Protein AF-A0A832Z997-F1 (afdb_monomer_lite)

Secondary structure (DSSP, 8-state):
-----HHHHHHHHHHHHHHHHTTTS-SSHHHHHHHHHHTHHHHSS---HHHHHHHHHHHHHHHHHHHHHHHH--

Radius of gyration: 13.53 Å; chains: 1; bounding box: 17×43×34 Å

Foldseek 3Di:
DPPDPVLLVQLLVQLLVQCVVPVVQDDDLVSSQVSCVVVVVSSVHPDDSVSSVSSVVVVVVVVVVVVVVVVVVD

pLDDT: mean 84.8, std 14.13, range [46.59, 95.75]

Sequence (74 aa):
MDYWDPRLLSAVDKAVEILLEHMGEWEDEVDAYWLLRKYEDKVGVPVTYDIVEEAVARIKARMSKKHAVGIVEA

Structure (mmCIF, N/CA/C/O backbone):
data_AF-A0A832Z997-F1
#
_entry.id   AF-A0A832Z997-F1
#
loop_
_atom_site.group_PDB
_atom_site.id
_atom_site.type_symbol
_atom_site.label_atom_id
_atom_site.label_alt_id
_atom_site.label_comp_id
_atom_site.label_asym_id
_atom_site.label_entity_id
_atom_site.label_seq_id
_atom_site.pdbx_PDB_ins_code
_atom_site.Cartn_x
_atom_site.Cartn_y
_atom_site.Cartn_z
_atom_site.occupancy
_atom_site.B_iso_or_equiv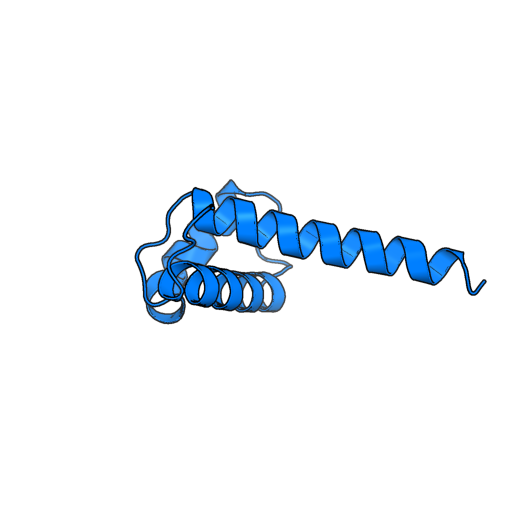
_atom_site.auth_seq_id
_atom_site.auth_comp_id
_atom_site.auth_asym_id
_atom_site.auth_atom_id
_atom_site.pdbx_PDB_model_num
ATOM 1 N N . MET A 1 1 ? 10.204 -1.269 -23.463 1.00 46.59 1 MET A N 1
ATOM 2 C CA . MET A 1 1 ? 8.733 -1.147 -23.437 1.00 46.59 1 MET A CA 1
ATOM 3 C C . MET A 1 1 ? 8.306 -1.982 -22.253 1.00 46.59 1 MET A C 1
ATOM 5 O O . MET A 1 1 ? 8.066 -3.170 -22.410 1.00 46.59 1 MET A O 1
ATOM 9 N N . ASP A 1 2 ? 8.398 -1.403 -21.059 1.00 54.72 2 ASP A N 1
ATOM 10 C CA . ASP A 1 2 ? 8.061 -2.083 -19.812 1.00 54.72 2 ASP A CA 1
ATOM 11 C C . ASP A 1 2 ? 6.560 -2.345 -19.824 1.00 54.72 2 ASP A C 1
ATOM 13 O O . ASP A 1 2 ? 5.744 -1.438 -19.663 1.00 54.72 2 ASP A O 1
ATOM 17 N N . TYR A 1 3 ? 6.201 -3.577 -20.175 1.00 55.97 3 TYR A N 1
ATOM 18 C CA . TYR A 1 3 ? 4.822 -4.024 -20.265 1.00 55.97 3 TYR A CA 1
ATOM 19 C C . TYR A 1 3 ? 4.331 -4.223 -18.836 1.00 55.97 3 TYR A C 1
ATOM 21 O O . TYR A 1 3 ? 4.353 -5.329 -18.301 1.00 55.97 3 TYR A O 1
ATOM 29 N N . TRP A 1 4 ? 3.983 -3.122 -18.175 1.00 63.03 4 TRP A N 1
ATOM 30 C CA . TRP A 1 4 ? 3.390 -3.207 -16.856 1.00 63.03 4 TRP A CA 1
ATOM 31 C C . TRP A 1 4 ? 2.018 -3.845 -17.007 1.00 63.03 4 TRP A C 1
ATOM 33 O O . TRP A 1 4 ? 1.159 -3.336 -17.731 1.00 63.03 4 TRP A O 1
ATOM 43 N N . ASP A 1 5 ? 1.841 -4.997 -16.365 1.00 78.38 5 ASP A N 1
ATOM 44 C CA . ASP A 1 5 ? 0.569 -5.697 -16.375 1.00 78.38 5 ASP A CA 1
ATOM 45 C C . ASP A 1 5 ? -0.503 -4.740 -15.816 1.00 78.38 5 ASP A C 1
ATOM 47 O O . ASP A 1 5 ? -0.333 -4.209 -14.713 1.00 78.38 5 ASP A O 1
ATOM 51 N N . PRO A 1 6 ? -1.597 -4.467 -16.547 1.00 80.94 6 PRO A N 1
ATOM 52 C CA . PRO A 1 6 ? -2.632 -3.543 -16.088 1.00 80.94 6 PRO A CA 1
ATOM 53 C C . PRO A 1 6 ? -3.241 -3.967 -14.743 1.00 80.94 6 PRO A C 1
ATOM 55 O O . PRO A 1 6 ? -3.726 -3.119 -13.994 1.00 80.94 6 PRO A O 1
ATOM 58 N N . ARG A 1 7 ? -3.172 -5.260 -14.394 1.00 82.31 7 ARG A N 1
ATOM 59 C CA . ARG A 1 7 ? -3.572 -5.759 -13.072 1.00 82.31 7 ARG A CA 1
ATOM 60 C C . ARG A 1 7 ? -2.613 -5.303 -11.982 1.00 82.31 7 ARG A C 1
ATOM 62 O O . ARG A 1 7 ? -3.068 -4.932 -10.907 1.00 82.31 7 ARG A O 1
ATOM 69 N N . LEU A 1 8 ? -1.312 -5.291 -12.267 1.00 84.50 8 LEU A N 1
ATOM 70 C CA . LEU A 1 8 ? -0.297 -4.815 -11.332 1.00 84.50 8 LEU A CA 1
ATOM 71 C C . LEU A 1 8 ? -0.445 -3.310 -11.100 1.00 84.50 8 LEU A C 1
ATOM 73 O O . LEU A 1 8 ? -0.408 -2.863 -9.959 1.00 84.50 8 LEU A O 1
ATOM 77 N N . LEU A 1 9 ? -0.705 -2.539 -12.160 1.00 87.69 9 LEU A N 1
ATOM 78 C CA . LEU A 1 9 ? -0.956 -1.103 -12.032 1.00 87.69 9 LEU A CA 1
ATOM 79 C C . LEU A 1 9 ? -2.180 -0.826 -11.142 1.00 87.69 9 LEU A C 1
ATOM 81 O O . LEU A 1 9 ? -2.105 -0.018 -10.219 1.00 87.69 9 LEU A O 1
ATOM 85 N N . SER A 1 10 ? -3.277 -1.557 -11.371 1.00 90.75 10 SER A N 1
ATOM 86 C CA . SER A 1 10 ? -4.484 -1.452 -10.547 1.00 90.75 10 SER A CA 1
ATOM 87 C C . SER A 1 10 ? -4.242 -1.876 -9.095 1.00 90.75 10 SER A C 1
ATOM 89 O O . SER A 1 10 ? -4.823 -1.280 -8.190 1.00 90.75 10 SER A O 1
ATOM 91 N N . ALA A 1 11 ? -3.415 -2.896 -8.863 1.00 92.25 11 ALA A N 1
ATOM 92 C CA . ALA A 1 11 ? -3.054 -3.348 -7.524 1.00 92.25 11 ALA A CA 1
ATOM 93 C C . ALA A 1 11 ? -2.221 -2.303 -6.774 1.00 92.25 11 ALA A C 1
ATOM 95 O O . ALA A 1 11 ? -2.462 -2.052 -5.597 1.00 92.25 11 ALA A O 1
ATOM 96 N N . VAL A 1 12 ? -1.285 -1.648 -7.463 1.00 94.31 12 VAL A N 1
ATOM 97 C CA . VAL A 1 12 ? -0.507 -0.535 -6.910 1.00 94.31 12 VAL A CA 1
ATOM 98 C C . VAL A 1 12 ? -1.422 0.628 -6.535 1.00 94.31 12 VAL A C 1
ATOM 100 O O . VAL A 1 12 ? -1.280 1.176 -5.447 1.00 94.31 12 VAL A O 1
ATOM 103 N N . ASP A 1 13 ? -2.386 0.994 -7.382 1.00 94.06 13 ASP A N 1
ATOM 104 C CA . ASP A 1 13 ? -3.323 2.075 -7.055 1.00 94.06 13 ASP A CA 1
ATOM 105 C C . ASP A 1 13 ? -4.169 1.737 -5.815 1.00 94.06 13 ASP A C 1
ATOM 107 O O . ASP A 1 13 ? -4.280 2.562 -4.909 1.00 94.06 13 ASP A O 1
ATOM 111 N N . LYS A 1 14 ? -4.662 0.497 -5.710 1.00 95.12 14 LYS A N 1
ATOM 112 C CA . LYS A 1 14 ? -5.350 -0.012 -4.509 1.00 95.12 14 LYS A CA 1
ATOM 113 C C . LYS A 1 14 ? -4.460 0.026 -3.267 1.00 95.12 14 LYS A C 1
ATOM 115 O O . LYS A 1 14 ? -4.903 0.440 -2.198 1.00 95.12 14 LYS A O 1
ATOM 120 N N . ALA A 1 15 ? -3.207 -0.403 -3.398 1.00 95.19 15 ALA A N 1
ATOM 121 C CA . ALA A 1 15 ? -2.241 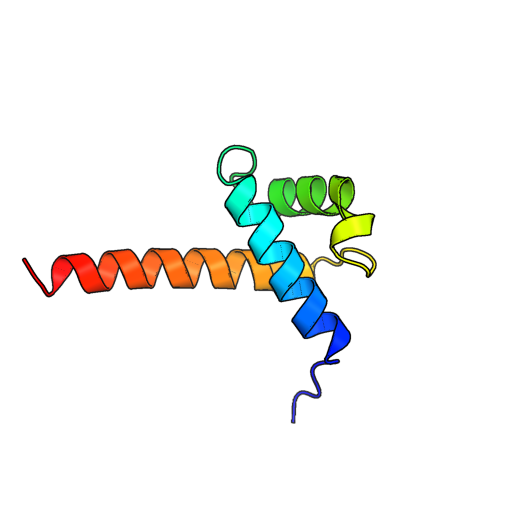-0.376 -2.309 1.00 95.19 15 ALA A CA 1
ATOM 122 C C . ALA A 1 15 ? -1.985 1.061 -1.832 1.00 95.19 15 ALA A C 1
ATOM 124 O O . ALA A 1 15 ? -1.964 1.313 -0.630 1.00 95.19 15 ALA A O 1
ATOM 125 N N . VAL A 1 16 ? -1.874 2.020 -2.757 1.00 95.75 16 VAL A N 1
ATOM 126 C CA . VAL A 1 16 ? -1.745 3.446 -2.430 1.00 95.75 16 VAL A CA 1
ATOM 127 C C . VAL A 1 16 ? -2.955 3.954 -1.647 1.00 95.75 16 VAL A C 1
ATOM 129 O O . VAL A 1 16 ? -2.768 4.675 -0.671 1.00 95.75 16 VAL A O 1
ATOM 132 N N . GLU A 1 17 ? -4.178 3.598 -2.049 1.00 95.50 17 GLU A N 1
ATOM 133 C CA . GLU A 1 17 ? -5.396 3.984 -1.323 1.00 95.50 17 GLU A CA 1
ATOM 134 C C . GLU A 1 17 ? -5.368 3.473 0.122 1.00 95.50 17 GLU A C 1
ATOM 136 O O . GLU A 1 17 ? -5.484 4.272 1.048 1.00 95.50 17 GLU A O 1
ATOM 141 N N . ILE A 1 18 ? -5.100 2.178 0.314 1.00 95.50 18 ILE A N 1
ATOM 142 C CA . ILE A 1 18 ? -5.038 1.549 1.642 1.00 95.50 18 ILE A CA 1
ATOM 143 C C . ILE A 1 18 ? -3.961 2.217 2.505 1.00 95.50 18 ILE A C 1
ATOM 145 O O . ILE A 1 18 ? -4.221 2.605 3.642 1.00 95.50 18 ILE A O 1
ATOM 149 N N . L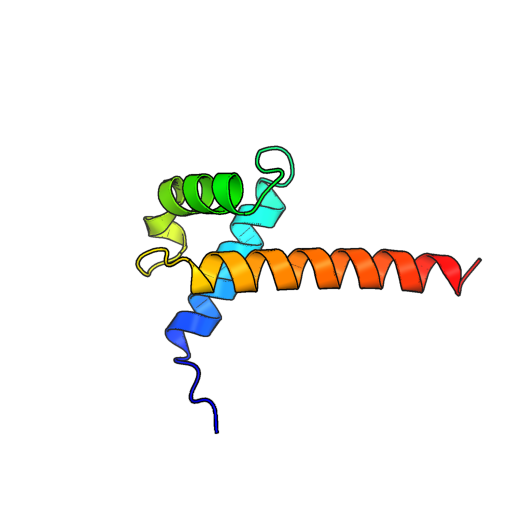EU A 1 19 ? -2.750 2.396 1.974 1.00 94.62 19 LEU A N 1
ATOM 150 C CA . LEU A 1 19 ? -1.665 3.041 2.713 1.00 94.62 19 LEU A CA 1
ATOM 151 C C . LEU A 1 19 ? -1.996 4.497 3.075 1.00 94.62 19 LEU A C 1
ATOM 153 O O . LEU A 1 19 ? -1.602 4.962 4.141 1.00 94.62 19 LEU A O 1
ATOM 157 N N . LEU A 1 20 ? -2.722 5.230 2.229 1.00 93.62 20 LEU A N 1
ATOM 158 C CA . LEU A 1 20 ? -3.150 6.597 2.539 1.00 93.62 20 LEU A CA 1
ATOM 159 C C . LEU A 1 20 ? -4.251 6.644 3.602 1.00 93.62 20 LEU A C 1
ATOM 161 O O . LEU A 1 20 ? -4.202 7.516 4.468 1.00 93.62 20 LEU A O 1
ATOM 165 N N . GLU A 1 21 ? -5.216 5.724 3.561 1.00 94.75 21 GLU A N 1
ATOM 166 C CA . GLU A 1 21 ? -6.253 5.594 4.595 1.00 94.75 21 GLU A CA 1
ATOM 167 C C . GLU A 1 21 ? -5.644 5.284 5.971 1.00 94.75 21 GLU A C 1
ATOM 169 O O . GLU A 1 21 ? -6.138 5.751 6.995 1.00 94.75 21 GLU A O 1
ATOM 174 N N . HIS A 1 22 ? -4.530 4.554 5.975 1.00 94.12 22 HIS A N 1
ATOM 175 C CA . HIS A 1 22 ? -3.841 4.070 7.165 1.00 94.12 22 HIS A CA 1
ATOM 176 C C . HIS A 1 22 ? -2.470 4.736 7.373 1.00 94.12 22 HIS A C 1
ATOM 178 O O . HIS A 1 22 ? -1.576 4.132 7.955 1.00 94.12 22 HIS A O 1
ATOM 184 N N . MET A 1 23 ? -2.275 5.981 6.920 1.00 87.75 23 MET A N 1
ATOM 185 C CA . MET A 1 23 ? -0.960 6.654 6.928 1.00 87.75 23 MET A CA 1
ATOM 186 C C . MET A 1 23 ? -0.317 6.788 8.326 1.00 87.75 23 MET A C 1
ATOM 188 O O . MET A 1 23 ? 0.880 7.013 8.432 1.00 87.75 23 MET A O 1
ATOM 192 N N . GLY A 1 24 ? -1.096 6.658 9.403 1.00 90.19 24 GLY A N 1
ATOM 193 C CA . GLY A 1 24 ? -0.585 6.642 10.779 1.00 90.19 24 GLY A CA 1
ATOM 194 C C . GLY A 1 24 ? -0.218 5.255 11.320 1.00 90.19 24 GLY A C 1
ATOM 195 O O . GLY A 1 24 ? 0.191 5.159 12.470 1.00 90.19 24 GLY A O 1
ATOM 196 N N . GLU A 1 25 ? -0.410 4.187 10.542 1.00 91.44 25 GLU A N 1
ATOM 197 C CA . GLU A 1 25 ? -0.174 2.792 10.952 1.00 91.44 25 GLU A CA 1
ATOM 198 C C . GLU A 1 25 ? 1.068 2.168 10.303 1.00 91.44 25 GLU A C 1
ATOM 200 O O . GLU A 1 25 ? 1.371 1.002 10.556 1.00 91.44 25 GLU A O 1
ATOM 205 N N . TRP A 1 26 ? 1.774 2.919 9.459 1.00 94.62 26 TRP A N 1
ATOM 206 C CA . TRP A 1 26 ? 3.031 2.499 8.853 1.00 94.62 26 TRP A CA 1
ATOM 207 C C . TRP A 1 26 ? 3.995 3.680 8.771 1.00 94.62 26 TRP A C 1
ATOM 209 O O . TRP A 1 26 ? 3.597 4.790 8.421 1.00 94.62 26 TRP A O 1
ATOM 219 N N . GLU A 1 27 ? 5.264 3.430 9.083 1.00 91.19 27 GLU A N 1
ATOM 220 C CA . GLU A 1 27 ? 6.329 4.440 8.999 1.00 91.19 27 GLU A CA 1
ATOM 221 C C . GLU A 1 27 ? 7.328 4.092 7.885 1.00 91.19 27 GLU A C 1
ATOM 223 O O . GLU A 1 27 ? 7.796 4.970 7.155 1.00 91.19 27 GLU A O 1
ATOM 228 N N . ASP A 1 28 ? 7.563 2.793 7.679 1.00 91.88 28 ASP A N 1
ATOM 229 C CA . ASP A 1 28 ? 8.526 2.261 6.718 1.00 91.88 28 ASP A CA 1
ATOM 230 C C . ASP A 1 28 ? 7.900 1.241 5.747 1.00 91.88 28 ASP A C 1
ATOM 232 O O . ASP A 1 28 ? 6.754 0.809 5.880 1.00 91.88 28 ASP A O 1
ATOM 236 N N . GLU A 1 29 ? 8.681 0.808 4.754 1.00 92.56 29 GLU A N 1
ATOM 237 C CA . GLU A 1 29 ? 8.252 -0.160 3.730 1.00 92.56 29 GLU A CA 1
ATOM 238 C C . GLU A 1 29 ? 7.902 -1.535 4.316 1.00 92.56 29 GLU A C 1
ATOM 240 O O . GLU A 1 29 ? 7.030 -2.231 3.798 1.00 92.56 29 GLU A O 1
ATOM 245 N N . VAL A 1 30 ? 8.542 -1.923 5.422 1.00 93.81 30 VAL A N 1
ATOM 246 C CA . VAL A 1 30 ? 8.244 -3.183 6.119 1.00 93.81 30 VAL A CA 1
ATOM 247 C C . VAL A 1 30 ? 6.857 -3.135 6.758 1.00 93.81 30 VAL A C 1
ATOM 249 O O . VAL A 1 30 ? 6.085 -4.085 6.615 1.00 93.81 30 VAL A O 1
ATOM 252 N N . ASP A 1 31 ? 6.507 -2.029 7.410 1.00 94.81 31 ASP A N 1
ATOM 253 C CA . ASP A 1 31 ? 5.178 -1.855 7.999 1.00 94.81 31 ASP A CA 1
ATOM 254 C C . ASP A 1 31 ? 4.111 -1.773 6.914 1.00 94.81 31 ASP A C 1
ATOM 256 O O . ASP A 1 31 ? 3.081 -2.442 7.006 1.00 94.81 31 ASP A O 1
ATOM 260 N N . ALA A 1 32 ? 4.395 -1.029 5.839 1.00 95.00 32 ALA A N 1
ATOM 261 C CA . ALA A 1 32 ? 3.536 -0.953 4.666 1.00 95.00 32 ALA A CA 1
ATOM 262 C C . ALA A 1 32 ? 3.279 -2.347 4.070 1.00 95.00 32 ALA A C 1
ATOM 264 O O . ALA A 1 32 ? 2.139 -2.673 3.738 1.00 95.00 32 ALA A O 1
ATOM 265 N N . TYR A 1 33 ? 4.302 -3.205 3.999 1.00 95.19 33 TYR A N 1
ATOM 266 C CA . TYR A 1 33 ? 4.154 -4.586 3.541 1.00 95.19 33 TYR A CA 1
ATOM 267 C C . TYR A 1 33 ? 3.209 -5.397 4.432 1.00 95.19 33 TYR A C 1
ATOM 269 O O . TYR A 1 33 ? 2.290 -6.047 3.929 1.00 95.19 33 TYR A O 1
ATOM 277 N N . TRP A 1 34 ? 3.381 -5.342 5.755 1.00 94.94 34 TRP A N 1
ATOM 278 C CA . TRP A 1 34 ? 2.508 -6.069 6.680 1.00 94.94 34 TRP A CA 1
ATOM 279 C C . TRP A 1 34 ? 1.081 -5.527 6.697 1.00 94.94 34 TRP A C 1
ATOM 281 O O . TRP A 1 34 ? 0.129 -6.304 6.799 1.00 94.94 34 TRP A O 1
ATOM 291 N N . LEU A 1 35 ? 0.922 -4.214 6.571 1.00 94.94 35 LEU A N 1
ATOM 292 C CA . LEU A 1 35 ? -0.370 -3.556 6.462 1.00 94.94 35 LEU A CA 1
ATOM 293 C C . LEU A 1 35 ? -1.093 -3.995 5.184 1.00 94.94 35 LEU A C 1
ATOM 295 O O . LEU A 1 35 ? -2.233 -4.447 5.250 1.00 94.94 35 LEU A O 1
ATOM 299 N N . LEU A 1 36 ? -0.415 -3.965 4.037 1.00 95.31 36 LEU A N 1
ATOM 300 C CA . LEU A 1 36 ? -0.981 -4.419 2.769 1.00 95.31 36 LEU A CA 1
ATOM 301 C C . LEU A 1 36 ? -1.304 -5.913 2.784 1.00 95.31 36 LEU A C 1
ATOM 303 O O . LEU A 1 36 ? -2.354 -6.295 2.284 1.00 95.31 36 LEU A O 1
ATOM 307 N N . ARG A 1 37 ? -0.484 -6.751 3.429 1.00 93.94 37 ARG A N 1
ATOM 308 C CA . ARG A 1 37 ? -0.782 -8.181 3.635 1.00 93.94 37 ARG A CA 1
ATOM 309 C C . ARG A 1 37 ? -2.061 -8.421 4.436 1.00 93.94 37 ARG A C 1
ATOM 311 O O . ARG A 1 37 ? -2.772 -9.376 4.143 1.00 93.94 37 ARG A O 1
ATOM 318 N N . LYS A 1 38 ? -2.391 -7.569 5.415 1.00 93.81 38 LYS A N 1
ATOM 319 C CA . LYS A 1 38 ? -3.682 -7.642 6.136 1.00 93.81 38 LYS A CA 1
ATOM 320 C C . LYS A 1 38 ? -4.872 -7.287 5.242 1.00 93.81 38 LYS A C 1
ATOM 322 O O . LYS A 1 38 ? -5.983 -7.728 5.513 1.00 93.81 38 LYS A O 1
ATOM 327 N N . TYR A 1 39 ? -4.637 -6.492 4.202 1.00 93.56 39 TYR A N 1
ATOM 328 C CA . TYR A 1 39 ? -5.640 -6.046 3.239 1.00 93.56 39 TYR A CA 1
ATOM 329 C C . TYR A 1 39 ? -5.419 -6.644 1.840 1.00 93.56 39 TYR A C 1
ATOM 331 O O . TYR A 1 39 ? -5.882 -6.074 0.853 1.00 93.56 39 TYR A O 1
ATOM 339 N N . GLU A 1 40 ? -4.746 -7.795 1.741 1.00 91.31 40 GLU A N 1
ATOM 340 C CA . GLU A 1 40 ? -4.379 -8.431 0.467 1.00 91.31 40 GLU A CA 1
ATOM 341 C C . GLU A 1 40 ? -5.620 -8.724 -0.395 1.00 91.31 40 GLU A C 1
ATOM 343 O O . GLU A 1 40 ? -5.615 -8.478 -1.602 1.00 91.31 40 GLU A O 1
ATOM 348 N N . ASP A 1 41 ? -6.740 -9.094 0.235 1.00 91.06 41 ASP A N 1
ATOM 349 C CA . ASP A 1 41 ? -8.037 -9.267 -0.431 1.00 91.06 41 ASP A CA 1
ATOM 350 C C . ASP A 1 41 ? -8.533 -7.995 -1.141 1.00 91.06 41 ASP A C 1
ATOM 352 O O . ASP A 1 41 ? -9.179 -8.069 -2.187 1.00 91.06 41 ASP A O 1
ATOM 356 N N . LYS A 1 42 ? -8.230 -6.808 -0.597 1.00 91.31 42 LYS A N 1
ATOM 357 C CA . LYS A 1 42 ? -8.600 -5.518 -1.205 1.00 91.31 42 LYS A CA 1
ATOM 358 C C . LYS A 1 42 ? -7.669 -5.133 -2.354 1.00 91.31 42 LYS A C 1
ATOM 360 O O . LYS A 1 42 ? -8.110 -4.447 -3.277 1.00 91.31 42 LYS A O 1
ATOM 365 N N . VAL A 1 43 ? -6.405 -5.555 -2.287 1.00 88.62 43 VAL A N 1
ATOM 366 C CA . VAL A 1 43 ? -5.403 -5.352 -3.346 1.00 88.62 43 VAL A CA 1
ATOM 367 C C . VAL A 1 43 ? -5.743 -6.210 -4.570 1.00 88.62 43 VAL A C 1
ATOM 369 O O . VAL A 1 43 ? -5.537 -5.780 -5.704 1.00 88.62 43 VAL A O 1
ATOM 372 N N . GLY A 1 44 ? -6.336 -7.389 -4.357 1.00 86.94 44 GLY A N 1
ATOM 373 C CA . GLY A 1 44 ? -6.872 -8.255 -5.415 1.00 86.94 44 GLY A CA 1
ATOM 374 C C . GLY A 1 44 ? -5.823 -9.114 -6.131 1.00 86.94 44 GLY A C 1
ATOM 375 O O . GLY A 1 44 ? -6.172 -9.928 -6.985 1.00 86.94 44 GLY A O 1
ATOM 376 N N . VAL A 1 45 ? -4.551 -8.961 -5.768 1.00 88.31 45 VAL A N 1
ATOM 377 C CA . VAL A 1 45 ? -3.428 -9.817 -6.166 1.00 88.31 45 VAL A CA 1
ATOM 378 C C . VAL A 1 45 ? -2.529 -10.045 -4.947 1.00 88.31 45 VAL A C 1
ATOM 380 O O . VAL A 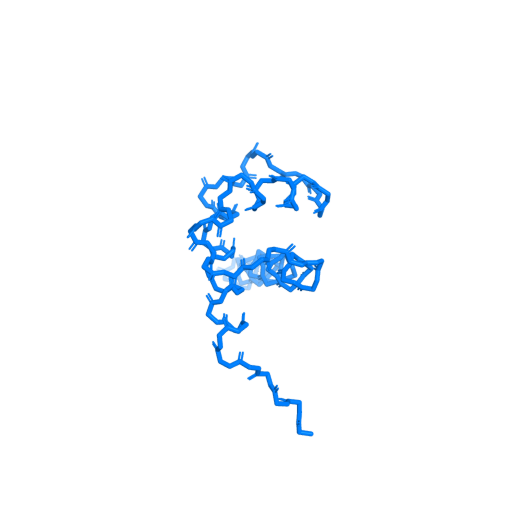1 45 ? -2.571 -9.236 -4.018 1.00 88.31 45 VAL A O 1
ATOM 383 N N . PRO A 1 46 ? -1.698 -11.104 -4.945 1.00 91.31 46 PRO A N 1
ATOM 384 C CA . PRO A 1 46 ? -0.712 -11.306 -3.891 1.00 91.31 46 PRO A CA 1
ATOM 385 C C . PRO A 1 46 ? 0.187 -10.079 -3.726 1.00 91.31 46 PRO A C 1
ATOM 387 O O . PRO A 1 46 ? 0.721 -9.561 -4.710 1.00 91.31 46 PRO A O 1
ATOM 390 N N . VAL A 1 47 ? 0.363 -9.627 -2.486 1.00 91.38 47 VAL A N 1
ATOM 391 C CA . VAL A 1 47 ? 1.203 -8.465 -2.187 1.00 91.38 47 VAL A CA 1
ATOM 392 C C . VAL A 1 47 ? 2.669 -8.867 -2.326 1.00 91.38 47 VAL A C 1
ATOM 394 O O . VAL A 1 47 ? 3.206 -9.639 -1.526 1.00 91.38 47 VAL A O 1
ATOM 397 N N . THR A 1 48 ? 3.329 -8.331 -3.351 1.00 91.69 48 THR A N 1
ATOM 398 C CA . THR A 1 48 ? 4.771 -8.481 -3.577 1.00 91.69 48 THR A CA 1
ATOM 399 C C . THR A 1 48 ? 5.521 -7.232 -3.141 1.00 91.69 48 THR A C 1
ATOM 401 O O . THR A 1 48 ? 4.935 -6.157 -3.012 1.00 91.69 48 THR A O 1
ATOM 404 N N . TYR A 1 49 ? 6.831 -7.368 -2.936 1.00 89.75 49 TYR A N 1
ATOM 405 C CA . TYR A 1 49 ? 7.682 -6.247 -2.543 1.00 89.75 49 TYR A CA 1
ATOM 406 C C . TYR A 1 49 ? 7.647 -5.108 -3.575 1.00 89.75 49 TYR A C 1
ATOM 408 O O . TYR A 1 49 ? 7.512 -3.956 -3.181 1.00 89.75 49 TYR A O 1
ATOM 416 N N . ASP A 1 50 ? 7.602 -5.429 -4.874 1.00 90.31 50 ASP A N 1
ATOM 417 C CA . ASP A 1 50 ? 7.502 -4.431 -5.950 1.00 90.31 50 ASP A CA 1
ATOM 418 C C . ASP A 1 50 ? 6.251 -3.543 -5.828 1.00 90.31 50 ASP A C 1
ATOM 420 O O . ASP A 1 50 ? 6.307 -2.339 -6.073 1.00 90.31 50 ASP A O 1
ATOM 424 N N . ILE A 1 51 ? 5.107 -4.121 -5.431 1.00 92.12 51 ILE A N 1
ATOM 425 C CA . ILE A 1 51 ? 3.862 -3.361 -5.231 1.00 92.12 51 ILE A CA 1
ATOM 426 C C . ILE A 1 51 ? 4.030 -2.381 -4.070 1.00 92.12 51 ILE A C 1
ATOM 428 O O . ILE A 1 51 ? 3.564 -1.244 -4.151 1.00 92.12 51 ILE A O 1
ATOM 432 N N . VAL A 1 52 ? 4.681 -2.823 -2.993 1.00 94.12 52 VAL A N 1
ATOM 433 C CA . VAL A 1 52 ? 4.892 -2.004 -1.797 1.00 94.12 52 VAL A CA 1
ATOM 434 C C . VAL A 1 52 ? 5.851 -0.860 -2.089 1.00 94.12 52 VAL A C 1
ATOM 436 O O . VAL A 1 52 ? 5.502 0.286 -1.814 1.00 94.12 52 VAL A O 1
ATOM 439 N N . GLU A 1 53 ? 7.010 -1.146 -2.685 1.00 94.12 53 GLU A N 1
ATOM 440 C CA . GLU A 1 53 ? 8.001 -0.129 -3.051 1.00 94.12 53 GLU A CA 1
ATOM 441 C C . GLU A 1 53 ? 7.382 0.931 -3.967 1.00 94.12 53 GLU A C 1
ATOM 443 O O . GLU A 1 53 ? 7.467 2.128 -3.688 1.00 94.12 53 GLU A O 1
ATOM 448 N N . GLU A 1 54 ? 6.674 0.511 -5.019 1.00 93.75 54 GLU A N 1
ATOM 449 C CA . GLU A 1 54 ? 6.034 1.432 -5.957 1.00 93.75 54 GLU A CA 1
ATOM 450 C C . GLU A 1 54 ? 4.932 2.266 -5.277 1.00 93.75 54 GLU A C 1
ATOM 452 O O . GLU A 1 54 ? 4.850 3.483 -5.477 1.00 93.75 54 GLU A O 1
ATOM 457 N N . ALA A 1 55 ? 4.090 1.653 -4.437 1.00 94.25 55 ALA A N 1
ATOM 458 C CA . ALA A 1 55 ? 3.033 2.367 -3.724 1.00 94.25 55 ALA A CA 1
ATOM 459 C C . ALA A 1 55 ? 3.606 3.405 -2.744 1.00 94.25 55 ALA A C 1
ATOM 461 O O . ALA A 1 55 ? 3.189 4.570 -2.747 1.00 94.25 55 ALA A O 1
ATOM 462 N N . VAL A 1 56 ? 4.605 3.017 -1.949 1.00 94.25 56 VAL A N 1
ATOM 463 C CA . VAL A 1 56 ? 5.289 3.905 -1.003 1.00 94.25 56 VAL A CA 1
ATOM 464 C C . VAL A 1 56 ? 6.010 5.031 -1.748 1.00 94.25 56 VAL A C 1
ATOM 466 O O . VAL A 1 56 ? 5.881 6.199 -1.366 1.00 94.25 56 VAL A O 1
ATOM 469 N N . ALA A 1 57 ? 6.705 4.729 -2.848 1.00 93.19 57 ALA A N 1
ATOM 470 C CA . ALA A 1 57 ? 7.368 5.725 -3.685 1.00 93.19 57 ALA A CA 1
ATOM 471 C C . ALA A 1 57 ? 6.373 6.748 -4.254 1.00 93.19 57 ALA A C 1
ATOM 473 O O . ALA A 1 57 ? 6.615 7.957 -4.171 1.00 93.19 57 ALA A O 1
ATOM 474 N N . ARG A 1 58 ? 5.214 6.303 -4.762 1.00 92.38 58 ARG A N 1
ATOM 475 C CA . ARG A 1 58 ? 4.144 7.193 -5.251 1.00 92.38 58 ARG A CA 1
ATOM 476 C C . ARG A 1 58 ? 3.612 8.110 -4.157 1.00 92.38 58 ARG A C 1
ATOM 478 O O . ARG A 1 58 ? 3.389 9.297 -4.410 1.00 92.38 58 ARG A O 1
ATOM 485 N N . ILE A 1 59 ? 3.416 7.587 -2.949 1.00 91.56 59 ILE A N 1
ATOM 486 C CA . ILE A 1 59 ? 2.960 8.375 -1.800 1.00 91.56 59 ILE A CA 1
ATOM 487 C C . ILE A 1 59 ? 4.014 9.423 -1.425 1.00 91.56 59 ILE A C 1
ATOM 489 O O . ILE A 1 59 ? 3.693 10.614 -1.374 1.00 91.56 59 ILE A O 1
ATOM 493 N N . LYS A 1 60 ? 5.279 9.020 -1.262 1.00 88.88 60 LYS A N 1
ATOM 494 C CA . LYS A 1 60 ? 6.399 9.924 -0.949 1.00 88.88 60 LYS A CA 1
ATOM 495 C C . LYS A 1 60 ? 6.563 11.013 -2.016 1.00 88.88 60 LYS A C 1
ATOM 497 O O . LYS A 1 60 ? 6.687 12.193 -1.684 1.00 88.88 60 LYS A O 1
ATOM 502 N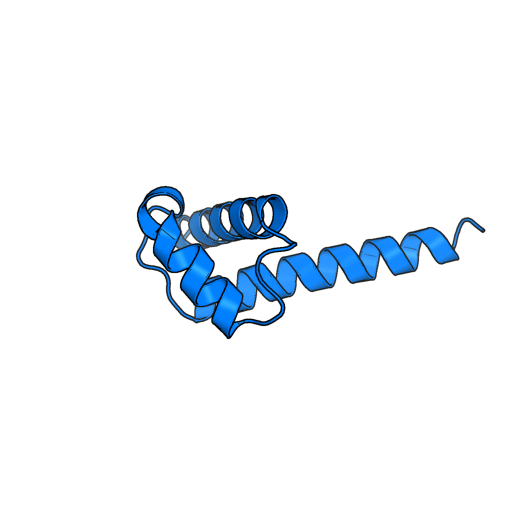 N . ALA A 1 61 ? 6.470 10.659 -3.298 1.00 88.56 61 ALA A N 1
ATOM 503 C CA . ALA A 1 61 ? 6.528 11.612 -4.406 1.00 88.56 61 ALA A CA 1
ATOM 504 C C . ALA A 1 61 ? 5.361 12.616 -4.385 1.00 88.56 61 ALA A C 1
ATOM 506 O O . ALA A 1 61 ? 5.563 13.810 -4.625 1.00 88.56 61 ALA A O 1
ATOM 507 N N . ARG A 1 62 ? 4.138 12.166 -4.061 1.00 84.38 62 ARG A N 1
ATOM 508 C CA . ARG A 1 62 ? 2.966 13.044 -3.892 1.00 84.38 62 ARG A CA 1
ATOM 509 C C . ARG A 1 62 ? 3.137 14.002 -2.711 1.00 84.38 62 ARG A C 1
ATOM 511 O O . ARG A 1 62 ? 2.797 15.177 -2.844 1.00 84.38 62 ARG A O 1
ATOM 518 N N . MET A 1 63 ? 3.678 13.535 -1.586 1.00 79.00 63 MET A N 1
ATOM 519 C CA . MET A 1 63 ? 3.959 14.386 -0.424 1.00 79.00 63 MET A CA 1
ATOM 520 C C . MET A 1 63 ? 5.036 15.428 -0.727 1.00 79.00 63 MET A C 1
ATOM 522 O O . MET A 1 63 ? 4.850 16.608 -0.436 1.00 79.00 63 MET A O 1
ATOM 526 N N . SER A 1 64 ? 6.125 15.012 -1.376 1.00 77.62 64 SER A N 1
ATOM 527 C CA . SER A 1 64 ? 7.219 15.906 -1.761 1.00 77.62 64 SER A CA 1
ATOM 528 C C . SER A 1 64 ? 6.749 16.990 -2.741 1.00 77.62 64 SER A C 1
ATOM 530 O O . SER A 1 64 ? 7.051 18.167 -2.551 1.00 77.62 64 SER A O 1
ATOM 532 N N . LYS A 1 65 ? 5.902 16.638 -3.723 1.00 69.94 65 LYS A N 1
ATOM 533 C CA . LYS A 1 65 ? 5.278 17.622 -4.628 1.00 69.94 65 LYS A CA 1
ATOM 534 C C . LYS A 1 65 ? 4.364 18.615 -3.911 1.00 69.94 65 LYS A C 1
ATOM 536 O O . LYS A 1 65 ? 4.408 19.796 -4.239 1.00 69.94 65 LYS A O 1
ATOM 541 N N . LYS A 1 66 ? 3.546 18.173 -2.948 1.00 61.81 66 LYS A N 1
ATOM 542 C CA . LYS A 1 66 ? 2.701 19.091 -2.161 1.00 61.81 66 LYS A CA 1
ATOM 543 C C . LYS A 1 66 ? 3.541 20.072 -1.344 1.00 61.81 66 LYS A C 1
ATOM 545 O O . LYS A 1 66 ? 3.196 21.247 -1.278 1.00 61.81 66 LYS A O 1
ATOM 550 N N . HIS A 1 67 ? 4.655 19.606 -0.783 1.00 57.69 67 HIS A N 1
ATOM 551 C CA . HIS A 1 67 ? 5.589 20.468 -0.064 1.00 57.69 67 HIS A CA 1
ATOM 552 C C . HIS A 1 67 ? 6.237 21.495 -1.008 1.00 57.69 67 HIS A C 1
ATOM 554 O O . HIS A 1 67 ? 6.295 22.670 -0.678 1.00 57.69 67 HIS A O 1
ATOM 560 N N . ALA A 1 68 ? 6.644 21.083 -2.213 1.00 60.25 68 ALA A N 1
ATOM 561 C CA . ALA A 1 68 ? 7.230 21.985 -3.206 1.00 60.25 68 ALA A CA 1
ATOM 562 C C . ALA A 1 68 ? 6.247 23.057 -3.720 1.00 60.25 68 ALA A C 1
ATOM 564 O O . ALA A 1 68 ? 6.648 24.200 -3.921 1.00 60.25 68 ALA A O 1
ATOM 565 N N . VAL A 1 69 ? 4.966 22.716 -3.906 1.00 58.94 69 VAL A N 1
ATOM 566 C CA . VAL A 1 69 ? 3.934 23.668 -4.363 1.00 58.94 69 VAL A CA 1
ATOM 567 C C . VAL A 1 69 ? 3.577 24.698 -3.283 1.00 58.94 69 VAL A C 1
ATOM 569 O O . VAL A 1 69 ? 3.407 25.869 -3.597 1.00 58.94 69 VAL A O 1
ATOM 572 N N . GLY A 1 70 ? 3.543 24.311 -2.005 1.00 55.78 70 GLY A N 1
ATOM 573 C CA . GLY A 1 70 ? 3.254 25.253 -0.914 1.00 55.78 70 GLY A CA 1
ATOM 574 C C . GLY A 1 70 ? 4.329 26.326 -0.689 1.00 55.78 70 GLY A C 1
ATOM 575 O O . GLY A 1 70 ? 4.038 27.353 -0.089 1.00 55.78 70 GLY A O 1
ATOM 576 N N . ILE A 1 71 ? 5.558 26.110 -1.173 1.00 57.09 71 ILE A N 1
ATOM 577 C CA . ILE A 1 71 ? 6.675 27.062 -1.036 1.00 57.09 71 ILE A CA 1
ATOM 578 C C . ILE A 1 71 ? 6.669 28.106 -2.166 1.00 57.09 71 ILE A C 1
ATOM 580 O O . ILE A 1 71 ? 7.206 29.193 -1.991 1.00 57.09 71 ILE A O 1
ATOM 584 N N . VAL A 1 72 ? 6.074 27.802 -3.327 1.00 57.34 72 VAL A N 1
ATOM 585 C CA . VAL A 1 72 ? 6.080 28.712 -4.492 1.00 57.34 72 VAL A CA 1
ATOM 586 C C . VAL A 1 72 ? 4.909 29.700 -4.519 1.00 57.34 72 VAL A C 1
ATOM 588 O O . VAL A 1 72 ? 4.947 30.639 -5.309 1.00 57.34 72 VAL A O 1
ATOM 591 N N . GLU A 1 73 ? 3.890 29.513 -3.676 1.00 52.47 73 GLU A N 1
ATOM 592 C CA . GLU A 1 73 ? 2.732 30.419 -3.55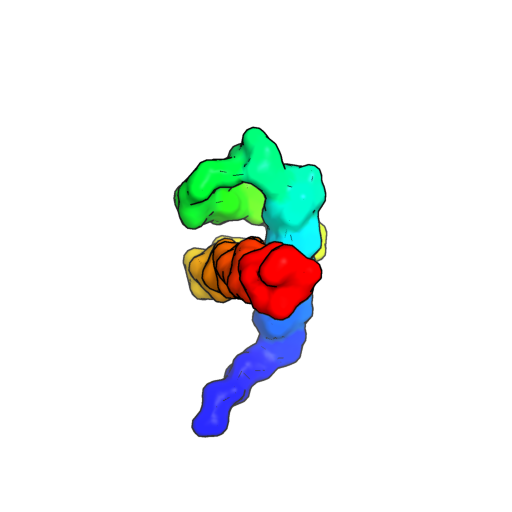5 1.00 52.47 73 GLU A CA 1
ATOM 593 C C . GLU A 1 73 ? 2.759 31.298 -2.283 1.00 52.47 73 GLU A C 1
ATOM 595 O O . GLU A 1 73 ? 1.772 31.977 -1.997 1.00 52.47 73 GLU A O 1
ATOM 600 N N . ALA A 1 74 ? 3.864 31.293 -1.525 1.00 49.09 74 ALA A N 1
ATOM 601 C CA . ALA A 1 74 ? 4.042 32.062 -0.285 1.00 49.09 74 ALA A CA 1
ATOM 602 C C . ALA A 1 74 ? 4.880 33.337 -0.475 1.00 49.09 74 ALA A C 1
ATOM 604 O O . ALA A 1 74 ? 5.856 33.303 -1.260 1.00 49.09 74 ALA A O 1
#